Protein AF-A0A6J2WA25-F1 (afdb_monomer_lite)

InterPro domains:
  IPR031627 PDZK1-interacting protein 1/SMIM24 [PF15807] (9-89)
  IPR031627 PDZK1-interacting protein 1/SMIM24 [PTHR15296] (2-84)

Structure (mmCIF, N/CA/C/O backbone):
data_AF-A0A6J2WA25-F1
#
_entry.id   AF-A0A6J2WA25-F1
#
loop_
_atom_site.group_PDB
_atom_site.id
_atom_site.type_symbol
_atom_site.label_atom_id
_atom_site.label_alt_id
_atom_site.label_comp_id
_atom_site.label_asym_id
_atom_site.label_entity_id
_atom_site.label_seq_id
_atom_site.pdbx_PDB_ins_code
_atom_site.Cartn_x
_atom_site.Cartn_y
_atom_site.Cartn_z
_atom_site.occupancy
_atom_site.B_iso_or_equiv
_atom_site.auth_seq_id
_atom_site.auth_comp_id
_atom_site.auth_asym_id
_atom_site.auth_atom_id
_atom_site.pdbx_PDB_model_num
ATOM 1 N N . MET A 1 1 ? -12.633 0.454 -5.785 1.00 55.25 1 MET A N 1
ATOM 2 C CA . MET A 1 1 ? -11.244 -0.064 -5.670 1.00 55.25 1 MET A CA 1
ATOM 3 C C . MET A 1 1 ? -10.779 -0.702 -6.987 1.00 55.25 1 MET A C 1
ATOM 5 O O . MET A 1 1 ? -10.332 -1.842 -7.014 1.00 55.25 1 MET A O 1
ATOM 9 N N . SER A 1 2 ? -10.866 0.029 -8.098 1.00 61.62 2 SER A N 1
ATOM 10 C CA . SER A 1 2 ? -10.608 -0.508 -9.443 1.00 61.62 2 SER A CA 1
ATOM 11 C C . SER A 1 2 ? -9.264 -0.105 -10.076 1.00 61.62 2 SER A C 1
ATOM 13 O O . SER A 1 2 ? -8.728 -0.921 -10.823 1.00 61.62 2 SER A O 1
ATOM 15 N N . PRO A 1 3 ? -8.638 1.060 -9.774 1.00 64.94 3 PRO A N 1
ATOM 16 C CA . PRO A 1 3 ? -7.447 1.476 -10.520 1.00 64.94 3 PRO A CA 1
ATOM 17 C C . PRO A 1 3 ? -6.249 0.567 -10.238 1.00 64.94 3 PRO A C 1
ATOM 19 O O . PRO A 1 3 ? -5.449 0.318 -11.127 1.00 64.94 3 PRO A O 1
ATOM 22 N N . LEU A 1 4 ? -6.169 -0.014 -9.037 1.00 67.25 4 LEU A N 1
ATOM 23 C CA . LEU A 1 4 ? -5.095 -0.939 -8.679 1.00 67.25 4 LEU A CA 1
ATOM 24 C C . LEU A 1 4 ? -5.142 -2.218 -9.526 1.00 67.25 4 LEU A C 1
ATOM 26 O O . LEU A 1 4 ? -4.111 -2.677 -10.002 1.00 67.25 4 LEU A O 1
ATOM 30 N N . ARG A 1 5 ? -6.346 -2.754 -9.766 1.00 75.50 5 ARG A N 1
ATOM 31 C CA . ARG A 1 5 ? -6.554 -3.953 -10.592 1.00 75.50 5 ARG A CA 1
ATOM 32 C C . ARG A 1 5 ? -6.205 -3.679 -12.054 1.00 75.50 5 ARG A C 1
ATOM 34 O O . ARG A 1 5 ? -5.589 -4.525 -12.688 1.00 75.50 5 ARG A O 1
ATOM 41 N N . HIS A 1 6 ? -6.539 -2.490 -12.560 1.00 76.38 6 HIS A N 1
ATOM 42 C CA . HIS A 1 6 ? -6.166 -2.069 -13.913 1.00 76.38 6 HIS A CA 1
ATOM 43 C C . HIS A 1 6 ? -4.655 -1.861 -14.065 1.00 76.38 6 HIS A C 1
ATOM 45 O O . HIS A 1 6 ? -4.085 -2.326 -15.043 1.00 76.38 6 HIS A O 1
ATOM 51 N N . VAL A 1 7 ? -3.989 -1.240 -13.086 1.00 75.00 7 VAL A N 1
ATOM 52 C CA . VAL A 1 7 ? -2.527 -1.055 -13.101 1.00 75.00 7 VAL A CA 1
ATOM 53 C C . VAL A 1 7 ? -1.807 -2.401 -13.066 1.00 75.00 7 VAL A C 1
ATOM 55 O O . VAL A 1 7 ? -0.910 -2.630 -13.870 1.00 75.00 7 VAL A O 1
ATOM 58 N N . PHE A 1 8 ? -2.247 -3.325 -12.210 1.00 73.38 8 PHE A N 1
ATOM 59 C CA . PHE A 1 8 ? -1.760 -4.703 -12.208 1.00 73.38 8 PHE A CA 1
ATOM 60 C C . PHE A 1 8 ?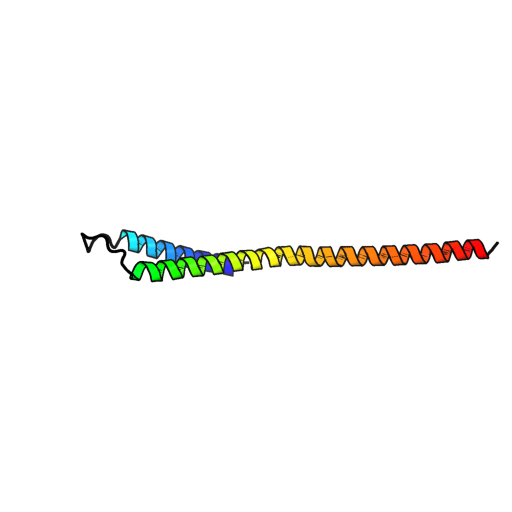 -1.976 -5.410 -13.540 1.00 73.38 8 PHE A C 1
ATOM 62 O O . PHE A 1 8 ? -1.056 -6.045 -14.040 1.00 73.38 8 PHE A O 1
ATOM 69 N N . ALA A 1 9 ? -3.179 -5.308 -14.110 1.00 79.50 9 ALA A N 1
ATOM 70 C CA . ALA A 1 9 ? -3.490 -5.928 -15.389 1.00 79.50 9 ALA A CA 1
ATOM 71 C C . ALA A 1 9 ? -2.575 -5.382 -16.489 1.00 79.50 9 ALA A C 1
ATOM 73 O O . ALA A 1 9 ? -1.989 -6.171 -17.215 1.00 79.50 9 ALA A O 1
ATOM 74 N N . CYS A 1 10 ? -2.367 -4.064 -16.562 1.00 78.56 10 CYS A N 1
ATOM 75 C CA . CYS A 1 10 ? -1.448 -3.455 -17.524 1.00 78.56 10 CYS A CA 1
ATOM 76 C C . CYS A 1 10 ? 0.007 -3.904 -17.322 1.00 78.56 10 CYS A C 1
ATOM 78 O O . CYS A 1 10 ? 0.697 -4.167 -18.302 1.00 78.56 10 CYS A O 1
ATOM 80 N N . LEU A 1 11 ? 0.469 -4.012 -16.074 1.00 74.75 11 LEU A N 1
ATOM 81 C CA . LEU A 1 11 ? 1.841 -4.409 -15.733 1.00 74.75 11 LEU A CA 1
ATOM 82 C C . LEU A 1 11 ? 2.084 -5.905 -16.004 1.00 74.75 11 LEU A C 1
ATOM 84 O O . LEU A 1 11 ? 3.129 -6.289 -16.519 1.00 74.75 11 LEU A O 1
ATOM 88 N N . LEU A 1 12 ? 1.093 -6.755 -15.729 1.00 74.88 12 LEU A N 1
ATOM 89 C CA . LEU A 1 12 ? 1.124 -8.178 -16.075 1.00 74.88 12 LEU A CA 1
ATOM 90 C C . LEU A 1 12 ? 1.024 -8.396 -17.584 1.00 74.88 12 LEU A C 1
ATOM 92 O O . LEU A 1 12 ? 1.687 -9.281 -18.113 1.00 74.88 12 LEU A O 1
ATOM 96 N N . LEU A 1 13 ? 0.221 -7.593 -18.281 1.00 77.31 13 LEU A N 1
ATOM 97 C CA . LEU A 1 13 ? 0.042 -7.689 -19.725 1.00 77.31 13 LEU A CA 1
ATOM 98 C C . LEU A 1 13 ? 1.298 -7.215 -20.459 1.00 77.31 13 LEU A C 1
ATOM 100 O O . LEU A 1 13 ? 1.721 -7.880 -21.397 1.00 77.31 13 LEU A O 1
ATOM 104 N N . SER A 1 14 ? 1.965 -6.157 -19.987 1.00 74.44 14 SER A N 1
ATOM 105 C CA . SER A 1 14 ? 3.271 -5.750 -20.514 1.00 74.44 14 SER A CA 1
ATOM 106 C C . SER A 1 14 ? 4.364 -6.779 -20.207 1.00 74.44 14 SER A C 1
ATOM 108 O O . SER A 1 14 ? 5.121 -7.132 -21.106 1.00 74.44 14 SER A O 1
ATOM 110 N N . ALA A 1 15 ? 4.408 -7.343 -18.994 1.00 72.00 15 ALA A N 1
ATOM 111 C CA . ALA A 1 15 ? 5.342 -8.419 -18.652 1.00 72.00 15 ALA A CA 1
ATOM 112 C C . ALA A 1 15 ? 5.100 -9.696 -19.483 1.00 72.00 15 ALA A C 1
ATOM 114 O O . ALA A 1 15 ? 6.046 -10.307 -19.979 1.00 72.00 15 ALA A O 1
ATOM 115 N N . SER A 1 16 ? 3.837 -10.077 -19.689 1.00 71.81 16 SER A N 1
ATOM 116 C CA . SER A 1 16 ? 3.435 -11.218 -20.520 1.00 71.81 16 SER A CA 1
ATOM 117 C C . SER A 1 16 ? 3.784 -10.998 -21.992 1.00 71.81 16 SER A C 1
ATOM 119 O O . SER A 1 16 ? 4.316 -11.903 -22.636 1.00 71.81 16 SER A O 1
ATOM 121 N N . LEU A 1 17 ? 3.576 -9.784 -22.510 1.00 68.19 17 LEU A N 1
ATOM 122 C CA . LEU A 1 17 ? 3.952 -9.416 -23.874 1.00 68.19 17 LEU A CA 1
ATOM 123 C C . LEU A 1 17 ? 5.478 -9.415 -24.055 1.00 68.19 17 LEU A C 1
ATOM 125 O O . LEU A 1 17 ? 5.976 -9.902 -25.069 1.00 68.19 17 LEU A O 1
ATOM 129 N N . CYS A 1 18 ? 6.231 -8.978 -23.042 1.00 61.19 18 CYS A N 1
ATOM 130 C CA . CYS A 1 18 ? 7.689 -9.113 -23.003 1.00 6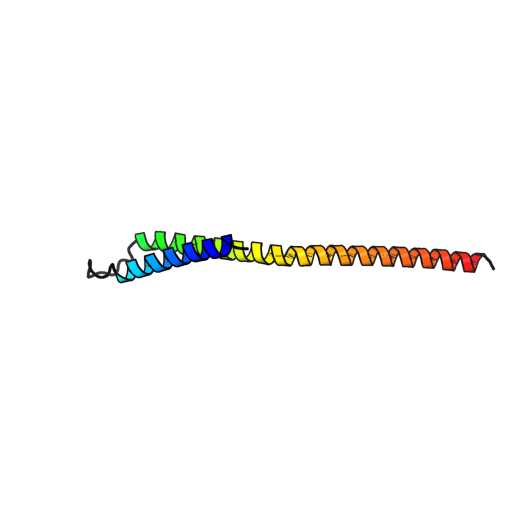1.19 18 CYS A CA 1
ATOM 131 C C . CYS A 1 18 ? 8.139 -10.582 -22.979 1.00 61.19 18 CYS A C 1
ATOM 133 O O . CYS A 1 18 ? 9.154 -10.916 -23.583 1.00 61.19 18 CYS A O 1
ATOM 135 N N . GLN A 1 19 ? 7.386 -11.482 -22.341 1.00 57.44 19 GLN A N 1
ATOM 136 C CA . GLN A 1 19 ? 7.695 -12.915 -22.332 1.00 57.44 19 GLN A CA 1
ATOM 137 C C . GLN A 1 19 ? 7.347 -13.600 -23.663 1.00 57.44 19 GLN A C 1
ATOM 139 O O . GLN A 1 19 ? 8.086 -14.473 -24.116 1.00 57.44 19 GLN A O 1
ATOM 144 N N . ALA A 1 20 ? 6.275 -13.171 -24.334 1.00 56.75 20 ALA A N 1
ATOM 145 C CA . ALA A 1 20 ? 5.964 -13.590 -25.699 1.00 56.75 20 ALA A CA 1
ATOM 146 C C . ALA A 1 20 ? 7.036 -13.103 -26.693 1.00 56.75 20 ALA A C 1
ATOM 148 O O . ALA A 1 20 ? 7.445 -13.854 -27.578 1.00 56.75 20 ALA A O 1
ATOM 149 N N . ALA A 1 21 ? 7.576 -11.896 -26.494 1.00 53.50 21 ALA A N 1
ATOM 150 C CA . ALA A 1 21 ? 8.729 -11.397 -27.241 1.00 53.50 21 ALA A CA 1
ATOM 151 C C . ALA A 1 21 ? 10.025 -12.159 -26.902 1.00 53.50 21 ALA A C 1
ATOM 153 O O . ALA A 1 21 ? 10.806 -12.453 -27.803 1.00 53.50 21 ALA A O 1
ATOM 154 N N . ALA A 1 22 ? 10.218 -12.586 -25.650 1.00 52.16 22 ALA A N 1
ATOM 155 C CA . ALA A 1 22 ? 11.337 -13.446 -25.251 1.00 52.16 22 ALA A CA 1
ATOM 156 C C . ALA A 1 22 ? 11.225 -14.886 -25.804 1.00 52.16 22 ALA A C 1
ATOM 158 O O . ALA A 1 22 ? 12.239 -15.558 -25.992 1.00 52.16 22 ALA A O 1
ATOM 159 N N . GLY A 1 23 ? 10.007 -15.356 -26.103 1.00 49.06 23 GLY A N 1
ATOM 160 C CA . GLY A 1 23 ? 9.751 -16.596 -26.846 1.00 49.06 23 GLY A CA 1
ATOM 161 C C . GLY A 1 23 ? 9.892 -16.450 -28.368 1.00 49.06 23 GLY A C 1
ATOM 162 O O . GLY A 1 23 ? 10.225 -17.424 -29.041 1.00 49.06 23 GLY A O 1
ATOM 163 N N . GLY A 1 24 ? 9.683 -15.240 -28.904 1.00 45.69 24 GLY A N 1
ATOM 164 C CA . GLY A 1 24 ? 9.799 -14.900 -30.329 1.00 45.69 24 GLY A CA 1
ATOM 165 C C . GLY A 1 24 ? 11.183 -14.408 -30.777 1.00 45.69 24 GLY A C 1
ATOM 166 O O . GLY A 1 24 ? 11.528 -14.542 -31.948 1.00 45.69 24 GLY A O 1
ATOM 167 N N . GLN A 1 25 ? 12.037 -13.919 -29.873 1.00 46.97 25 GLN A N 1
ATOM 168 C CA . GLN A 1 25 ? 13.437 -13.552 -30.158 1.00 46.97 25 GLN A CA 1
ATOM 169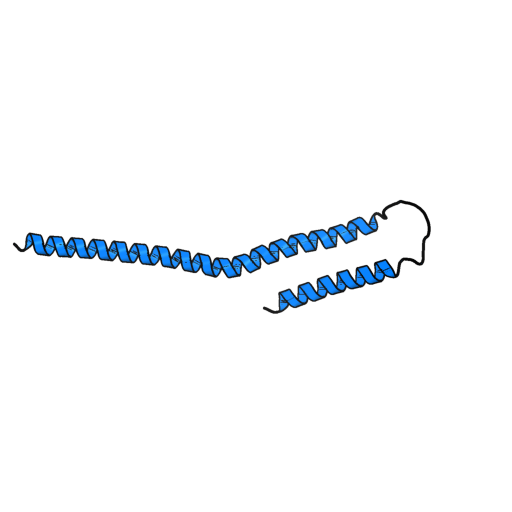 C C . GLN A 1 25 ? 14.383 -14.762 -30.135 1.00 46.97 25 GLN A C 1
ATOM 171 O O . GLN A 1 25 ? 15.537 -14.675 -29.726 1.00 46.97 25 GLN A O 1
ATOM 176 N N . ARG A 1 26 ? 13.902 -15.917 -30.600 1.00 45.88 26 ARG A N 1
ATOM 177 C CA . ARG A 1 26 ? 14.704 -17.139 -30.742 1.00 45.88 26 ARG A CA 1
ATOM 178 C C . ARG A 1 26 ? 15.062 -17.447 -32.204 1.00 45.88 26 ARG A C 1
ATOM 180 O O . ARG A 1 26 ? 15.389 -18.584 -32.517 1.00 45.88 26 ARG A O 1
ATOM 187 N N . ALA A 1 27 ? 15.022 -16.446 -33.091 1.00 46.69 27 ALA A N 1
ATOM 188 C CA . ALA A 1 27 ? 15.298 -16.627 -34.523 1.00 46.69 27 ALA A CA 1
ATOM 189 C C . ALA A 1 27 ? 16.452 -15.785 -35.102 1.00 46.69 27 ALA A C 1
ATOM 191 O O . ALA A 1 27 ? 16.827 -16.002 -36.247 1.00 46.69 27 ALA A O 1
ATOM 192 N N . THR A 1 28 ? 17.086 -14.899 -34.334 1.00 46.31 28 THR A N 1
ATOM 193 C CA . THR A 1 28 ? 18.433 -14.371 -34.619 1.00 46.31 28 THR A CA 1
ATOM 194 C C . THR A 1 28 ? 19.032 -14.117 -33.232 1.00 46.31 28 THR A C 1
ATOM 196 O O . THR A 1 28 ? 18.538 -13.305 -32.473 1.00 46.31 28 THR A O 1
ATOM 199 N N . THR A 1 29 ? 19.938 -14.901 -32.671 1.00 40.97 29 THR A N 1
ATOM 200 C CA . THR A 1 29 ? 21.277 -15.221 -33.133 1.00 40.97 29 THR A CA 1
ATOM 201 C C . THR A 1 29 ? 21.703 -16.426 -32.295 1.00 40.97 29 THR A C 1
ATOM 203 O O . THR A 1 29 ? 21.609 -16.414 -31.065 1.00 40.97 29 THR A O 1
ATOM 206 N N . ALA A 1 30 ? 22.157 -17.477 -32.961 1.00 52.94 30 ALA A N 1
ATOM 207 C CA . ALA A 1 30 ? 22.936 -18.511 -32.319 1.00 52.94 30 ALA A CA 1
ATOM 208 C C . ALA A 1 30 ? 24.213 -17.903 -31.708 1.00 52.94 30 ALA A C 1
ATOM 210 O O . ALA A 1 30 ? 24.808 -17.014 -32.310 1.00 52.94 30 ALA A O 1
ATOM 211 N N . LYS A 1 31 ? 24.690 -18.522 -30.618 1.00 48.44 31 LYS A N 1
ATOM 212 C CA . LYS A 1 31 ? 26.099 -18.549 -30.174 1.00 48.44 31 LYS A CA 1
ATOM 213 C C . LYS A 1 31 ? 26.546 -17.435 -29.208 1.00 48.44 31 LYS A C 1
ATOM 215 O O . LYS A 1 31 ? 26.626 -16.270 -29.561 1.00 48.44 31 LYS A O 1
ATOM 220 N N . GLY A 1 32 ? 27.000 -17.865 -28.027 1.00 40.97 32 GLY A N 1
ATOM 221 C CA . GLY A 1 32 ? 27.944 -17.111 -27.193 1.00 40.97 32 GLY A CA 1
ATOM 222 C C . GLY A 1 32 ? 27.350 -16.552 -25.904 1.00 40.97 32 GLY A C 1
ATOM 223 O O . GLY A 1 32 ? 26.472 -15.699 -25.928 1.00 40.97 32 GLY A O 1
ATOM 224 N N . GLY A 1 33 ? 27.855 -17.031 -24.765 1.00 51.97 33 GLY A N 1
ATOM 225 C CA . GLY A 1 33 ? 27.492 -16.566 -23.430 1.00 51.97 33 GLY A CA 1
ATOM 226 C C . GLY A 1 33 ? 27.954 -15.138 -23.155 1.00 51.97 33 GLY A C 1
ATOM 227 O O . GLY A 1 33 ? 28.977 -14.927 -22.514 1.00 51.97 33 GLY A O 1
ATOM 228 N N . VAL A 1 34 ? 27.168 -14.163 -23.596 1.00 46.47 34 VAL A N 1
ATOM 229 C CA . VAL A 1 34 ? 27.241 -12.785 -23.113 1.00 46.47 34 VAL A CA 1
ATOM 230 C C . VAL A 1 34 ? 25.809 -12.354 -22.835 1.00 46.47 34 VAL A C 1
ATOM 232 O O . VAL A 1 34 ? 25.042 -12.086 -23.757 1.00 46.47 34 VAL A O 1
ATOM 235 N N . LEU A 1 35 ? 25.429 -12.344 -21.554 1.00 50.56 35 LEU A N 1
ATOM 236 C CA . LEU A 1 35 ? 24.212 -11.687 -21.078 1.00 50.56 35 LEU A CA 1
ATOM 237 C C . LEU A 1 35 ? 24.168 -10.282 -21.701 1.00 50.56 35 LEU A C 1
ATOM 239 O O . LEU A 1 35 ? 24.979 -9.427 -21.347 1.00 50.56 35 LEU A O 1
ATOM 243 N N . GLN A 1 36 ? 23.277 -10.050 -22.670 1.00 52.72 36 GLN A N 1
ATOM 244 C CA . GLN A 1 36 ? 23.156 -8.740 -23.305 1.00 52.72 36 GLN A CA 1
ATOM 245 C C . GLN A 1 36 ? 22.829 -7.698 -22.219 1.00 52.72 36 GLN A C 1
ATOM 247 O O . GLN A 1 36 ? 21.829 -7.863 -21.516 1.00 52.72 36 GLN A O 1
ATOM 252 N N . PRO A 1 37 ? 23.603 -6.604 -22.085 1.00 60.12 37 PRO A N 1
ATOM 253 C CA . PRO A 1 37 ? 23.396 -5.590 -21.040 1.00 60.12 37 PRO A CA 1
ATOM 254 C C . PRO A 1 37 ? 22.015 -4.914 -21.113 1.00 60.12 37 PRO A C 1
ATOM 256 O O . PRO A 1 37 ? 21.528 -4.361 -20.131 1.00 60.12 37 PRO A O 1
ATOM 259 N N . TRP A 1 38 ? 21.336 -5.032 -22.254 1.00 58.16 38 TRP A N 1
ATOM 260 C CA . TRP A 1 38 ? 19.952 -4.605 -22.453 1.00 58.16 38 TRP A CA 1
ATOM 261 C C . TRP A 1 38 ? 18.935 -5.329 -21.558 1.00 58.16 38 TRP A C 1
ATOM 263 O O . TRP A 1 38 ? 17.945 -4.723 -21.149 1.00 58.16 38 TRP A O 1
ATOM 273 N N . LEU A 1 39 ? 19.184 -6.591 -21.192 1.00 66.38 39 LEU A N 1
ATOM 274 C CA . LEU A 1 39 ? 18.310 -7.332 -20.276 1.00 66.38 39 LEU A CA 1
ATOM 275 C C . LEU A 1 39 ? 18.367 -6.777 -18.853 1.00 66.38 39 LEU A C 1
ATOM 277 O O . LEU A 1 39 ? 17.362 -6.808 -18.149 1.00 66.38 39 LEU A O 1
ATOM 281 N N . VAL A 1 40 ? 19.523 -6.251 -18.440 1.00 73.31 40 VAL A N 1
ATOM 282 C CA . VAL A 1 40 ? 19.699 -5.663 -17.107 1.00 73.31 40 VAL A CA 1
ATOM 283 C C . VAL A 1 40 ? 18.812 -4.435 -16.936 1.00 73.31 40 VAL A C 1
ATOM 285 O O . VAL A 1 40 ? 18.181 -4.300 -15.894 1.00 73.31 40 VAL A O 1
ATOM 288 N N . GLY A 1 41 ? 18.692 -3.584 -17.960 1.00 75.19 41 GLY A N 1
ATOM 289 C CA . GLY A 1 41 ? 17.798 -2.425 -17.915 1.00 75.19 41 GLY A CA 1
ATOM 290 C C . GLY A 1 41 ? 16.332 -2.839 -17.788 1.00 75.19 41 GLY A C 1
ATOM 291 O O . GLY A 1 41 ? 15.611 -2.325 -16.937 1.00 75.19 41 GLY A O 1
ATOM 292 N N . LEU A 1 42 ? 15.905 -3.828 -18.575 1.00 75.81 42 LEU A N 1
ATOM 293 C CA . LEU A 1 42 ? 14.530 -4.327 -18.533 1.00 75.81 42 LEU A CA 1
ATOM 294 C C . LEU A 1 42 ? 14.207 -4.995 -17.184 1.00 75.81 42 LEU A C 1
ATOM 296 O O . LEU A 1 42 ? 13.176 -4.710 -16.577 1.00 75.81 42 LEU A O 1
ATOM 300 N N . ALA A 1 43 ? 15.114 -5.837 -16.684 1.00 79.88 43 ALA A N 1
ATOM 301 C CA . ALA A 1 43 ? 14.984 -6.493 -15.387 1.00 79.88 43 ALA A CA 1
ATOM 302 C C . ALA A 1 43 ? 14.999 -5.485 -14.229 1.00 79.88 43 ALA A C 1
ATOM 304 O O . ALA A 1 43 ? 14.230 -5.638 -13.282 1.00 79.88 43 ALA A O 1
ATOM 305 N N . ALA A 1 44 ? 15.815 -4.430 -14.319 1.00 84.25 44 ALA A N 1
ATOM 306 C CA . ALA A 1 44 ? 15.849 -3.357 -13.332 1.00 84.25 44 ALA A CA 1
ATOM 307 C C . ALA A 1 44 ? 14.518 -2.604 -13.275 1.00 84.25 44 ALA A C 1
ATOM 309 O O . ALA A 1 44 ? 14.025 -2.345 -12.183 1.00 84.25 44 ALA A O 1
ATOM 310 N N . VAL A 1 45 ? 13.893 -2.309 -14.419 1.00 85.19 45 VAL A N 1
ATOM 311 C CA . VAL A 1 45 ? 12.573 -1.659 -14.452 1.00 85.19 45 VAL A CA 1
ATOM 312 C C . VAL A 1 45 ? 11.503 -2.578 -13.861 1.00 85.19 45 VAL A C 1
ATOM 314 O O . VAL A 1 45 ? 10.725 -2.132 -13.022 1.00 85.19 45 VAL A O 1
ATOM 317 N N . VAL A 1 46 ? 11.488 -3.867 -14.219 1.00 82.75 46 VAL A N 1
ATOM 318 C CA . VAL A 1 46 ? 10.530 -4.841 -13.661 1.00 82.75 46 VAL A CA 1
ATOM 319 C C . VAL A 1 46 ? 10.717 -4.999 -12.148 1.00 82.75 46 VAL A C 1
ATOM 321 O O . VAL A 1 46 ? 9.739 -4.947 -11.406 1.00 82.75 46 VAL A O 1
ATOM 324 N N . GLY A 1 47 ? 11.959 -5.132 -11.675 1.00 85.00 47 GLY A N 1
ATOM 325 C CA . GLY A 1 47 ? 12.281 -5.239 -10.252 1.00 85.00 47 GLY A CA 1
ATOM 326 C C . GLY A 1 47 ? 11.979 -3.959 -9.473 1.00 85.00 47 GLY A C 1
ATOM 327 O O . GLY A 1 47 ? 11.392 -4.017 -8.395 1.00 85.00 47 GLY A O 1
ATOM 328 N N . PHE A 1 48 ? 12.308 -2.792 -10.030 1.00 88.12 48 PHE A N 1
ATOM 329 C CA . PHE A 1 48 ? 12.015 -1.499 -9.415 1.00 88.12 48 PHE A CA 1
ATOM 330 C C . PHE A 1 48 ? 10.506 -1.268 -9.301 1.00 88.12 48 PHE A C 1
ATOM 332 O O . PHE A 1 48 ? 10.019 -0.929 -8.221 1.00 88.12 48 PHE A O 1
ATOM 339 N N . LEU A 1 49 ? 9.748 -1.525 -10.374 1.00 85.81 49 LEU A N 1
ATOM 340 C CA . LEU A 1 49 ? 8.289 -1.462 -10.328 1.00 85.81 49 LEU A CA 1
ATOM 341 C C . LEU A 1 49 ? 7.741 -2.459 -9.315 1.00 85.81 49 LEU A C 1
ATOM 343 O O . LEU A 1 49 ? 6.864 -2.084 -8.551 1.00 85.81 49 LEU A O 1
ATOM 347 N N . PHE A 1 50 ? 8.270 -3.683 -9.257 1.00 84.44 50 PHE A N 1
ATOM 348 C CA . PHE A 1 50 ? 7.837 -4.689 -8.290 1.00 84.44 50 PHE A CA 1
ATOM 349 C C . PHE A 1 50 ? 8.034 -4.224 -6.840 1.00 84.44 50 PHE A C 1
ATOM 351 O O . PHE A 1 50 ? 7.112 -4.337 -6.038 1.00 84.44 50 PHE A O 1
ATOM 358 N N . ILE A 1 51 ? 9.186 -3.638 -6.503 1.00 87.88 51 ILE A N 1
ATOM 359 C CA . ILE A 1 51 ? 9.460 -3.129 -5.149 1.00 87.88 51 ILE A CA 1
ATOM 360 C C . ILE A 1 51 ? 8.520 -1.973 -4.803 1.00 87.88 51 ILE A C 1
ATOM 362 O O . ILE A 1 51 ? 7.864 -2.008 -3.761 1.00 87.88 51 ILE A O 1
ATOM 366 N N . VAL A 1 52 ? 8.404 -0.969 -5.679 1.00 86.19 52 VAL A N 1
ATOM 367 C CA . VAL A 1 52 ? 7.476 0.159 -5.484 1.00 86.19 52 VAL A CA 1
ATOM 368 C C . VAL A 1 52 ? 6.046 -0.351 -5.347 1.00 86.19 52 VAL A C 1
ATOM 370 O O . VAL A 1 52 ? 5.281 0.130 -4.517 1.00 86.19 52 VAL A O 1
ATOM 373 N N . PHE A 1 53 ? 5.694 -1.366 -6.124 1.00 81.06 53 PHE A N 1
ATOM 374 C CA . PHE A 1 53 ? 4.385 -1.976 -6.127 1.00 81.06 53 PHE A CA 1
ATOM 375 C C . PHE A 1 53 ? 4.082 -2.725 -4.817 1.00 81.06 53 PHE A C 1
ATOM 377 O O . PHE A 1 53 ? 3.015 -2.523 -4.237 1.00 81.06 53 PHE A O 1
ATOM 384 N N . VAL A 1 54 ? 5.026 -3.512 -4.292 1.00 86.06 54 VAL A N 1
ATOM 385 C CA . VAL A 1 54 ? 4.911 -4.157 -2.973 1.00 86.06 54 VAL A CA 1
ATOM 386 C C . VAL A 1 54 ? 4.823 -3.107 -1.867 1.00 86.06 54 VAL A C 1
ATOM 388 O O . VAL A 1 54 ? 3.952 -3.213 -1.009 1.00 86.06 54 VAL A O 1
ATOM 391 N N . LEU A 1 55 ? 5.643 -2.052 -1.907 1.00 85.06 55 LEU A N 1
ATOM 392 C CA . LEU A 1 55 ? 5.569 -0.946 -0.946 1.00 85.06 55 LEU A CA 1
ATOM 393 C C . LEU A 1 55 ? 4.228 -0.210 -1.017 1.00 85.06 55 LEU A C 1
ATOM 395 O O . LEU A 1 55 ? 3.676 0.151 0.019 1.00 85.06 55 LEU A O 1
ATOM 399 N N . LEU A 1 56 ? 3.677 -0.012 -2.216 1.00 80.94 56 LEU A N 1
ATOM 400 C CA . LEU A 1 56 ? 2.356 0.579 -2.407 1.00 80.94 56 LEU A CA 1
ATOM 401 C C . LEU A 1 56 ? 1.247 -0.354 -1.935 1.00 80.94 56 LEU A C 1
ATOM 403 O O . LEU A 1 56 ? 0.299 0.144 -1.343 1.00 80.94 56 LEU A O 1
ATOM 407 N N . ILE A 1 57 ? 1.344 -1.673 -2.141 1.00 81.19 57 ILE A N 1
ATOM 408 C CA . ILE A 1 57 ? 0.413 -2.636 -1.538 1.00 81.19 57 ILE A CA 1
ATOM 409 C C . ILE A 1 57 ? 0.495 -2.537 -0.034 1.00 81.19 57 ILE A C 1
ATOM 411 O O . ILE A 1 57 ? -0.539 -2.364 0.587 1.00 81.19 57 ILE A O 1
ATOM 415 N N . VAL A 1 58 ? 1.686 -2.628 0.551 1.00 83.06 58 VAL A N 1
ATOM 416 C CA . VAL A 1 58 ? 1.850 -2.570 2.000 1.00 83.06 58 VAL A CA 1
ATOM 417 C C . VAL A 1 58 ? 1.288 -1.250 2.500 1.00 83.06 58 VAL A C 1
ATOM 419 O O . VAL A 1 58 ? 0.349 -1.289 3.273 1.00 83.06 58 VAL A O 1
ATOM 422 N N . LYS A 1 59 ? 1.711 -0.088 1.986 1.00 73.69 59 LYS A N 1
ATOM 423 C CA . LYS A 1 59 ? 1.135 1.201 2.402 1.00 73.69 59 LYS A CA 1
ATOM 424 C C . LYS A 1 59 ? -0.370 1.276 2.182 1.00 73.69 59 LYS A C 1
ATOM 426 O O . LYS A 1 59 ? -1.044 1.827 3.030 1.00 73.69 59 LYS A O 1
ATOM 431 N N . ARG A 1 60 ? -0.918 0.754 1.084 1.00 76.38 60 ARG A N 1
ATOM 432 C CA . ARG A 1 60 ? -2.350 0.870 0.753 1.00 76.38 60 ARG A CA 1
ATOM 433 C C . ARG A 1 60 ? -3.226 -0.102 1.541 1.00 76.38 60 ARG A C 1
ATOM 435 O O . ARG A 1 60 ? -4.333 0.263 1.926 1.00 76.38 60 ARG A O 1
ATOM 442 N N . LEU A 1 61 ? -2.744 -1.320 1.767 1.00 67.44 61 LEU A N 1
ATOM 443 C CA . LEU A 1 61 ? -3.402 -2.354 2.563 1.00 67.44 61 LEU A CA 1
ATOM 444 C C . LEU A 1 61 ? -3.273 -2.027 4.052 1.00 67.44 61 LEU A C 1
ATOM 446 O O . LEU A 1 61 ? -4.252 -2.141 4.782 1.00 67.44 61 LEU A O 1
ATOM 450 N N . PHE A 1 62 ? -2.102 -1.539 4.476 1.00 63.88 62 PHE A N 1
ATOM 451 C CA . PHE A 1 62 ? -1.912 -0.997 5.812 1.00 63.88 62 PHE A CA 1
ATOM 452 C C . PHE A 1 62 ? -2.741 0.262 6.008 1.00 63.88 62 PHE A C 1
ATOM 454 O O . PHE A 1 62 ? -3.428 0.264 6.995 1.00 63.88 62 PHE A O 1
ATOM 461 N N . PHE A 1 63 ? -2.853 1.232 5.092 1.00 53.31 63 PHE A N 1
ATOM 462 C CA . PHE A 1 63 ? -3.752 2.390 5.302 1.00 53.31 63 PHE A CA 1
ATOM 463 C C . PHE A 1 63 ? -5.226 1.990 5.478 1.00 53.31 63 PHE A C 1
ATOM 465 O O . PHE A 1 63 ? -5.953 2.596 6.256 1.00 53.31 63 PHE A O 1
ATOM 472 N N . THR A 1 64 ? -5.685 0.952 4.767 1.00 54.00 64 THR A N 1
ATOM 473 C CA . THR A 1 64 ? -7.032 0.385 4.971 1.00 54.00 64 THR A CA 1
ATOM 474 C C . THR A 1 64 ? -7.176 -0.281 6.341 1.00 54.00 64 THR A C 1
ATOM 476 O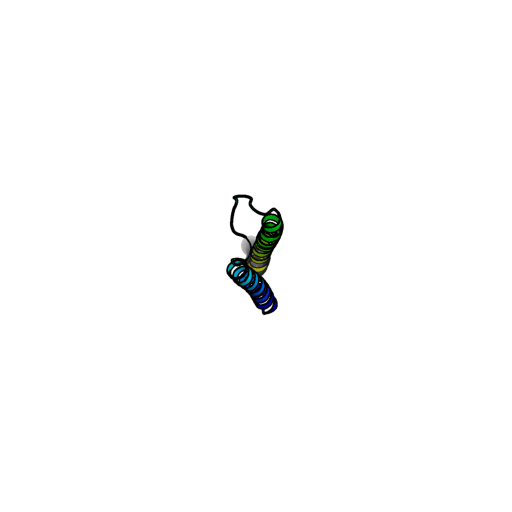 O . THR A 1 64 ? -8.235 -0.174 6.944 1.00 54.00 64 THR A O 1
ATOM 479 N N . LYS A 1 65 ? -6.124 -0.940 6.837 1.00 50.75 65 LYS A N 1
ATOM 480 C CA . LYS A 1 65 ? -6.089 -1.578 8.162 1.00 50.75 65 LYS A CA 1
ATOM 481 C C . LYS A 1 65 ? -5.741 -0.599 9.296 1.00 50.75 65 LYS A C 1
ATOM 483 O O . LYS A 1 65 ? -6.031 -0.858 10.454 1.00 50.75 65 LYS A O 1
ATOM 488 N N . GLU A 1 66 ? -5.090 0.507 8.971 1.00 53.06 66 GLU A N 1
ATOM 489 C CA . GLU A 1 66 ? -4.597 1.539 9.877 1.00 53.06 66 GLU A CA 1
ATOM 490 C C . GLU A 1 66 ? -5.705 2.525 10.175 1.00 53.06 66 GLU A C 1
ATOM 492 O O . GLU A 1 66 ? -5.830 2.889 11.327 1.00 53.06 66 GLU A O 1
ATOM 497 N N . ARG A 1 67 ? -6.616 2.794 9.230 1.00 53.25 67 ARG A N 1
ATOM 498 C CA . ARG A 1 67 ? -7.890 3.429 9.578 1.00 53.25 67 ARG A CA 1
ATOM 499 C C . ARG A 1 67 ? -8.644 2.641 10.654 1.00 53.25 67 ARG A C 1
ATOM 501 O O . ARG A 1 67 ? -9.129 3.232 11.601 1.00 53.25 67 ARG A O 1
ATOM 508 N N . SER A 1 68 ? -8.645 1.310 10.567 1.00 52.62 68 SER A N 1
ATOM 509 C CA . SER A 1 68 ? -9.238 0.446 11.601 1.00 52.62 68 SER A CA 1
ATOM 510 C C . SER A 1 68 ? -8.493 0.525 12.939 1.00 52.62 68 SER A C 1
ATOM 512 O O . SER A 1 68 ? -9.100 0.414 13.992 1.00 52.62 68 SER A O 1
ATOM 514 N N . ARG A 1 69 ? -7.169 0.705 12.902 1.00 52.88 69 ARG A N 1
ATOM 515 C CA . ARG A 1 69 ? -6.295 0.674 14.084 1.00 52.88 69 ARG A CA 1
ATOM 516 C C . ARG A 1 69 ? -6.088 2.052 14.727 1.00 52.88 69 ARG A C 1
ATOM 518 O O . ARG A 1 69 ? -5.684 2.122 15.881 1.00 52.88 69 ARG A O 1
ATOM 525 N N . GLU A 1 70 ? -6.297 3.133 13.984 1.00 58.53 70 GLU A N 1
ATOM 526 C CA . GLU A 1 70 ? -6.399 4.500 14.499 1.00 58.53 70 GLU A CA 1
ATOM 527 C C . GLU A 1 70 ? -7.774 4.717 15.133 1.00 58.53 70 GLU A C 1
ATOM 529 O O . GLU A 1 70 ? -7.815 5.220 16.248 1.00 58.53 70 GLU A O 1
ATOM 534 N N . GLU A 1 71 ? -8.858 4.230 14.511 1.00 58.81 71 GLU A N 1
ATOM 535 C CA . GLU A 1 71 ? -10.206 4.236 15.107 1.00 58.81 71 GLU A CA 1
ATOM 536 C C . GLU A 1 71 ? -10.234 3.420 16.423 1.00 58.81 71 GLU A C 1
ATOM 538 O O . GLU A 1 71 ? -10.627 3.958 17.453 1.00 58.81 71 GLU A O 1
ATOM 543 N N . GLU A 1 72 ? -9.677 2.197 16.464 1.00 59.25 72 GLU A N 1
ATOM 544 C CA . GLU A 1 72 ? -9.573 1.408 17.717 1.00 59.25 72 GLU A CA 1
ATOM 545 C C . GLU A 1 72 ? -8.743 2.104 18.816 1.00 59.25 72 GLU A C 1
ATOM 547 O O . GLU A 1 72 ? -9.067 2.015 19.999 1.00 59.25 72 GLU A O 1
ATOM 552 N N . LYS A 1 73 ? -7.665 2.812 18.450 1.00 62.53 73 LYS A N 1
ATOM 553 C CA . LYS A 1 73 ? -6.811 3.524 19.420 1.00 62.53 73 LYS A CA 1
ATOM 554 C C . LYS A 1 73 ? -7.442 4.804 19.958 1.00 62.53 73 LYS A C 1
ATOM 556 O O . LYS A 1 73 ? -7.090 5.236 21.058 1.00 62.53 73 LYS A O 1
ATOM 561 N N . GLU A 1 74 ? -8.285 5.457 19.167 1.00 67.19 74 GLU A N 1
ATOM 562 C CA . GLU A 1 74 ? -9.056 6.613 19.618 1.00 67.19 74 GLU A CA 1
ATOM 563 C C . GLU A 1 74 ? -10.210 6.173 20.528 1.00 67.19 74 GLU A C 1
ATOM 565 O O . GLU A 1 74 ? -10.409 6.794 21.572 1.00 67.19 74 GLU A O 1
ATOM 570 N N . GLU A 1 75 ? -10.878 5.058 20.214 1.00 70.50 75 GLU A N 1
ATOM 571 C CA . GLU A 1 75 ? -11.943 4.475 21.042 1.00 70.50 75 GLU A CA 1
ATOM 572 C C . GLU A 1 75 ? -11.440 4.016 22.423 1.00 70.50 75 GLU A C 1
ATOM 574 O O . GLU A 1 75 ? -12.057 4.350 23.436 1.00 70.50 75 GLU A O 1
ATOM 579 N N . GLU A 1 76 ? -10.287 3.339 22.499 1.00 76.62 76 GLU A N 1
ATOM 580 C CA . GLU A 1 76 ? -9.691 2.885 23.771 1.00 76.62 76 GLU A CA 1
ATOM 581 C C . GLU A 1 76 ? -9.373 4.064 24.713 1.00 76.62 76 GLU A C 1
ATOM 583 O O . GLU A 1 76 ? -9.678 4.028 25.907 1.00 76.62 76 GLU A O 1
ATOM 588 N N . LYS A 1 77 ? -8.835 5.164 24.167 1.00 79.00 77 LYS A N 1
ATOM 589 C CA . LYS A 1 77 ? -8.535 6.381 24.941 1.00 79.00 77 LYS A CA 1
ATOM 590 C C . LYS A 1 77 ? -9.784 7.131 25.399 1.00 79.00 77 LYS A C 1
ATOM 592 O O . LYS A 1 77 ? -9.753 7.792 26.440 1.00 79.00 77 LYS A O 1
ATOM 597 N N . ASP A 1 78 ? -10.855 7.094 24.613 1.00 83.88 78 ASP A N 1
ATOM 598 C CA . ASP A 1 78 ? -12.129 7.711 24.983 1.00 83.88 78 ASP A CA 1
ATOM 599 C C . ASP A 1 78 ? -12.869 6.908 26.059 1.00 83.88 78 ASP A C 1
ATOM 601 O O . ASP A 1 78 ? -13.480 7.509 26.950 1.00 83.88 78 ASP A O 1
ATOM 605 N N . GLU A 1 79 ? -12.785 5.574 26.034 1.00 87.00 79 GLU A N 1
ATOM 606 C CA . GLU A 1 79 ? -13.309 4.732 27.114 1.00 87.00 79 GLU A CA 1
ATOM 607 C C . GLU A 1 79 ? -12.546 4.932 28.427 1.00 87.00 79 GLU A C 1
ATOM 609 O O . GLU A 1 79 ? -13.183 5.114 29.468 1.00 87.00 79 GLU A O 1
ATOM 614 N N . GLU A 1 80 ? -11.211 4.980 28.387 1.00 89.94 80 GLU A N 1
ATOM 615 C CA . GLU A 1 80 ? -10.370 5.217 29.569 1.00 89.94 80 GLU A CA 1
ATOM 616 C C . GLU A 1 80 ? -10.732 6.547 30.249 1.00 89.94 80 GLU A C 1
ATOM 618 O O . GLU A 1 80 ? -11.026 6.578 31.445 1.00 89.94 80 GLU A O 1
ATOM 623 N N . ARG A 1 81 ? -10.864 7.635 29.474 1.00 89.81 81 ARG A N 1
ATOM 624 C CA . ARG A 1 81 ? -11.305 8.941 29.999 1.00 89.81 81 ARG A CA 1
ATOM 625 C C . ARG A 1 81 ? -12.703 8.906 30.612 1.00 89.81 81 ARG A C 1
ATOM 627 O O . ARG A 1 81 ? -12.941 9.540 31.639 1.00 89.81 81 ARG A O 1
ATOM 634 N N . ARG A 1 82 ? -13.649 8.187 29.998 1.00 89.56 82 ARG A N 1
ATOM 635 C CA . ARG A 1 82 ? -15.011 8.047 30.545 1.00 89.56 82 ARG A CA 1
ATOM 636 C C . ARG A 1 82 ? -15.027 7.250 31.844 1.00 89.56 82 ARG A C 1
ATOM 638 O O . ARG A 1 82 ? -15.866 7.527 32.701 1.00 89.56 82 ARG A O 1
ATOM 645 N N . LEU A 1 83 ? -14.160 6.250 31.977 1.00 91.88 83 LEU A N 1
ATOM 646 C CA . LEU A 1 83 ? -14.018 5.476 33.206 1.00 91.88 83 LEU A CA 1
ATOM 647 C C . LEU A 1 83 ? -13.387 6.321 34.312 1.00 91.88 83 LEU A C 1
ATOM 649 O O . LEU A 1 83 ? -13.946 6.351 35.405 1.00 91.88 83 LEU A O 1
ATOM 653 N N . GLU A 1 84 ? -12.326 7.076 34.020 1.00 89.94 84 GLU A N 1
ATOM 654 C CA . GLU A 1 84 ? -11.728 8.014 34.980 1.00 89.94 84 GLU A CA 1
ATOM 655 C C . GLU A 1 84 ? -12.733 9.074 35.454 1.00 89.94 84 GLU A C 1
ATOM 657 O O . GLU A 1 84 ? -12.825 9.354 36.651 1.00 89.94 84 GLU A O 1
ATOM 662 N N . GLU A 1 85 ? -13.544 9.635 34.548 1.00 92.19 85 GLU A N 1
ATOM 663 C CA . GLU A 1 85 ? -14.567 10.616 34.925 1.00 92.19 85 GLU A CA 1
ATOM 664 C C . GLU A 1 85 ? -15.675 9.992 35.792 1.00 92.19 85 GLU A C 1
ATOM 666 O O . GLU A 1 85 ? -16.136 10.610 36.753 1.00 92.19 85 GLU A O 1
ATOM 671 N N . LYS A 1 86 ? -16.094 8.753 35.489 1.00 91.88 86 LYS A N 1
ATOM 672 C CA . LYS A 1 86 ? -17.057 8.008 36.317 1.00 91.88 86 LYS A CA 1
ATOM 673 C C . LYS A 1 86 ? -16.498 7.700 37.700 1.00 91.88 86 LYS A C 1
ATOM 675 O O . LYS A 1 86 ? -17.234 7.838 38.671 1.00 91.88 86 LYS A O 1
ATOM 680 N N . MET A 1 87 ? -15.231 7.301 37.781 1.00 91.88 87 MET A N 1
ATOM 681 C CA . MET A 1 87 ? -14.569 6.981 39.045 1.00 91.88 87 MET A CA 1
ATOM 682 C C . MET A 1 87 ? -14.485 8.225 39.928 1.00 91.88 87 MET A C 1
ATOM 684 O O . MET A 1 87 ? -14.893 8.181 41.083 1.00 91.88 87 MET A O 1
ATOM 688 N N . ARG A 1 88 ? -14.101 9.366 39.342 1.00 91.88 88 ARG A N 1
ATOM 689 C CA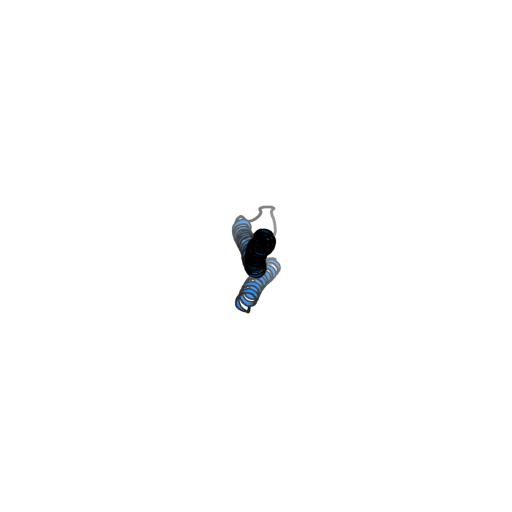 . ARG A 1 88 ? -14.063 10.654 40.042 1.00 91.88 88 ARG A CA 1
ATOM 690 C C . ARG A 1 88 ? -15.439 11.083 40.559 1.00 91.88 88 ARG A C 1
ATOM 692 O O . ARG A 1 88 ? -15.567 11.469 41.710 1.00 91.88 88 ARG A O 1
ATOM 699 N N . LYS A 1 89 ? -16.487 10.960 39.737 1.00 90.56 89 LYS A N 1
ATOM 700 C CA . LYS A 1 89 ? -17.866 11.264 40.167 1.00 90.56 89 LYS A CA 1
ATOM 701 C C . LYS A 1 89 ? -18.355 10.349 41.286 1.00 90.56 89 LYS A C 1
ATOM 703 O O . LYS A 1 89 ? -19.160 10.779 42.100 1.00 90.56 89 LYS A O 1
ATOM 708 N N . MET A 1 90 ? -17.939 9.085 41.284 1.00 89.94 90 MET A N 1
ATOM 709 C CA . MET A 1 90 ? -18.335 8.127 42.315 1.00 89.94 90 MET A CA 1
ATOM 710 C C . MET A 1 90 ? -17.657 8.443 43.651 1.00 89.94 90 MET A C 1
ATOM 712 O O . MET A 1 90 ? -18.317 8.351 44.679 1.00 89.94 90 MET A O 1
ATOM 716 N N . GLU A 1 91 ? -16.400 8.891 43.612 1.00 88.31 91 GLU A N 1
ATOM 717 C CA . GLU A 1 91 ? -15.651 9.379 44.777 1.00 88.31 91 GLU A CA 1
ATOM 718 C C . GLU A 1 91 ? -16.321 10.620 45.391 1.00 88.31 91 GLU A C 1
ATOM 720 O O . GLU A 1 91 ? -16.648 10.610 46.573 1.00 88.31 91 GLU A O 1
ATOM 725 N N . ASP A 1 92 ? -16.677 11.622 44.574 1.00 89.62 92 ASP A N 1
ATOM 726 C CA . ASP A 1 92 ? -17.407 12.812 45.047 1.00 89.62 92 ASP A CA 1
ATOM 727 C C . ASP A 1 92 ? -18.767 12.452 45.690 1.00 89.62 92 ASP A C 1
ATOM 729 O O . ASP A 1 92 ? -19.204 13.068 46.666 1.00 89.62 92 ASP A O 1
ATOM 733 N N . VAL A 1 93 ? -19.470 11.453 45.138 1.00 89.19 93 VAL A N 1
ATOM 734 C CA . VAL A 1 93 ? -20.745 10.968 45.692 1.00 89.19 93 VAL A CA 1
ATOM 735 C C . VAL A 1 93 ? -20.522 10.253 47.023 1.00 89.19 93 VAL A C 1
ATOM 737 O O . VAL A 1 93 ? -21.293 10.475 47.958 1.00 89.19 93 VAL A O 1
ATOM 740 N N . GLU A 1 94 ? -19.484 9.428 47.132 1.00 87.50 94 GLU A N 1
ATOM 741 C CA . GLU A 1 94 ? -19.139 8.716 48.364 1.00 87.50 94 GLU A CA 1
ATOM 742 C C . GLU A 1 94 ? -18.744 9.694 49.486 1.00 87.50 94 GLU A C 1
ATOM 744 O O . GLU A 1 94 ? -19.307 9.618 50.582 1.00 87.50 94 GLU A O 1
ATOM 749 N N . ASP A 1 95 ? -17.927 10.707 49.184 1.00 86.44 95 ASP A N 1
ATOM 750 C CA . ASP A 1 95 ? -17.572 11.787 50.117 1.00 86.44 95 ASP A CA 1
ATOM 751 C C . ASP A 1 95 ? -18.799 12.604 50.557 1.00 86.44 9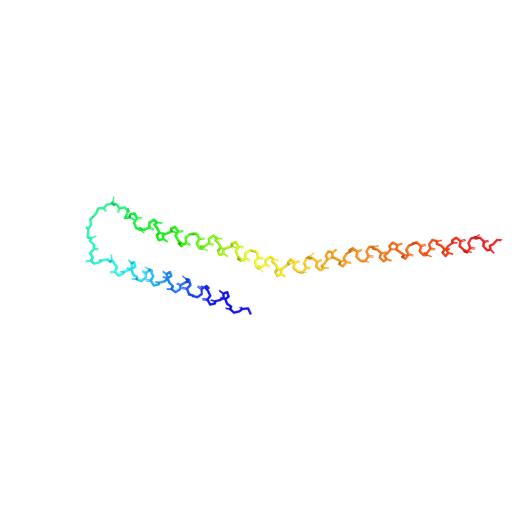5 ASP A C 1
ATOM 753 O O . ASP A 1 95 ? -18.948 12.973 51.730 1.00 86.44 95 ASP A O 1
ATOM 757 N N . SER A 1 96 ? -19.737 12.864 49.639 1.00 84.50 96 SER A N 1
ATOM 758 C CA . SER A 1 96 ? -20.980 13.572 49.969 1.00 84.50 96 SER A CA 1
ATOM 759 C C . SER A 1 96 ? -21.879 12.777 50.923 1.00 84.50 96 SER A C 1
ATOM 761 O O . SER A 1 96 ? -22.543 13.363 51.777 1.00 84.50 96 SER A O 1
ATOM 763 N N . LEU A 1 97 ? -21.876 11.444 50.821 1.00 86.62 97 LEU A N 1
ATOM 764 C CA . LEU A 1 97 ? -22.621 10.569 51.726 1.00 86.62 97 LEU A CA 1
ATOM 765 C C . LEU A 1 97 ? -21.952 10.501 53.102 1.00 86.62 97 LEU A C 1
ATOM 767 O O . LEU A 1 97 ? -22.645 10.470 54.118 1.00 86.62 97 LEU A O 1
ATOM 771 N N . GLN A 1 98 ? -20.619 10.514 53.141 1.00 79.31 98 GLN A N 1
ATOM 772 C CA . GLN A 1 98 ? -19.845 10.401 54.375 1.00 79.31 98 GLN A CA 1
ATOM 773 C C . GLN A 1 98 ? -19.817 11.701 55.196 1.00 79.31 98 GLN A C 1
ATOM 775 O O . GLN A 1 98 ? -19.744 11.651 56.419 1.00 79.31 98 GLN A O 1
ATOM 780 N N . THR A 1 99 ? -19.923 12.863 54.545 1.00 76.12 99 THR A N 1
ATOM 781 C CA . THR A 1 99 ? -19.969 14.188 55.199 1.00 76.12 99 THR A CA 1
ATOM 782 C C . THR A 1 99 ? -21.367 14.612 55.664 1.00 76.12 99 THR A C 1
ATOM 784 O O . THR A 1 99 ? -21.498 15.605 56.379 1.00 76.12 99 THR A O 1
ATOM 787 N N . SER A 1 100 ? -22.415 13.886 55.259 1.00 73.69 100 SER A N 1
ATOM 788 C CA . SER A 1 100 ? -23.811 14.175 55.627 1.00 73.69 100 SER A CA 1
ATOM 789 C C . SER A 1 100 ? -24.287 13.446 56.898 1.00 73.69 100 SER A C 1
ATOM 791 O O . SER A 1 100 ? -25.421 13.660 57.328 1.00 73.69 100 SER A O 1
ATOM 793 N N . PHE A 1 101 ? -23.432 12.612 57.503 1.00 55.28 101 PHE A N 1
ATOM 794 C CA . PHE A 1 101 ? -23.634 11.972 58.812 1.00 55.28 101 PHE A CA 1
ATOM 795 C C . PHE A 1 101 ? -22.917 12.738 59.928 1.00 55.28 101 PHE A C 1
ATOM 797 O O . PHE A 1 101 ? -23.490 12.796 61.041 1.00 55.28 101 PHE A O 1
#

Radius of gyration: 30.88 Å; chains: 1; bounding box: 52×33×93 Å

Secondary structure (DSSP, 8-state):
--HHHHHHHHHHHHHHHHHHHHHH--SS--------HHHHHHHHHHHHHHHHHHHHHHHHHHHHHHHHHHHHHHHHHHHHHHHHHHHHHHHHHHHHHHTT-

Organism: Chanos chanos (NCBI:txid29144)

pLDDT: mean 71.03, std 15.09, range [40.97, 92.19]

Sequence (101 aa):
MSPLRHVFACLLLSASLCQAAAGGQRATTAKGGVLQPWLVGLAAVVGFLFIVFVLLIVKRLFFTKERSREEEKEEEKDEERRLEEKMRKMEDVEDSLQTSF

Foldseek 3Di:
DPVLVVVVVVLVVVVVVVVVVVVVVPPDDDDDPDPPVVVVVVVCVNVVCVVVSVVCCCVVVCVVVVVVVVVVVVVVVVVVVVVVVVVVVVVVVVVVVVVVD